Protein AF-A0A6P1BYD1-F1 (afdb_monomer)

Structure (mmCIF, N/CA/C/O backbone):
data_AF-A0A6P1BYD1-F1
#
_entry.id   AF-A0A6P1BYD1-F1
#
loop_
_atom_site.group_PDB
_atom_site.id
_atom_site.type_symbol
_atom_site.label_atom_id
_atom_site.label_alt_id
_atom_site.label_comp_id
_atom_site.label_asym_id
_atom_site.label_entity_id
_atom_site.label_seq_id
_atom_site.pdbx_PDB_ins_code
_atom_site.Cartn_x
_atom_site.Cartn_y
_atom_site.Cartn_z
_atom_site.occupancy
_atom_site.B_iso_or_equiv
_atom_site.auth_seq_id
_atom_site.auth_comp_id
_atom_site.auth_asym_id
_atom_site.auth_atom_id
_atom_site.pdbx_PDB_model_num
ATOM 1 N N . ASP A 1 1 ? 17.377 -19.255 -3.694 1.00 68.25 1 ASP A N 1
ATOM 2 C CA . ASP A 1 1 ? 16.514 -19.740 -4.795 1.00 68.25 1 ASP A CA 1
ATOM 3 C C . ASP A 1 1 ? 15.037 -19.837 -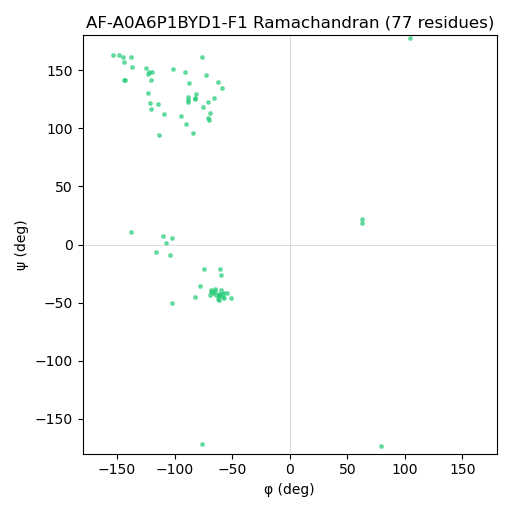4.423 1.00 68.25 1 ASP A C 1
ATOM 5 O O . ASP A 1 1 ? 14.251 -19.140 -5.050 1.00 68.25 1 ASP A O 1
ATOM 9 N N . GLN A 1 2 ? 14.633 -20.582 -3.382 1.00 79.88 2 GLN A N 1
ATOM 10 C CA . GLN A 1 2 ? 13.200 -20.736 -3.041 1.00 79.88 2 GLN A CA 1
ATOM 11 C C . GLN A 1 2 ? 12.451 -19.427 -2.726 1.00 79.88 2 GLN A C 1
ATOM 13 O O . GLN A 1 2 ? 11.343 -19.246 -3.216 1.00 79.88 2 GLN A O 1
ATOM 18 N N . LEU A 1 3 ? 13.037 -18.496 -1.958 1.00 84.31 3 LEU A N 1
ATOM 19 C CA . LEU A 1 3 ? 12.348 -17.244 -1.605 1.00 84.31 3 LEU A CA 1
ATOM 20 C C . LEU A 1 3 ? 12.153 -16.314 -2.812 1.00 84.31 3 LEU A C 1
ATOM 22 O O . LEU A 1 3 ? 11.106 -15.695 -2.951 1.00 84.31 3 LEU A O 1
ATOM 26 N N . HIS A 1 4 ? 13.150 -16.221 -3.6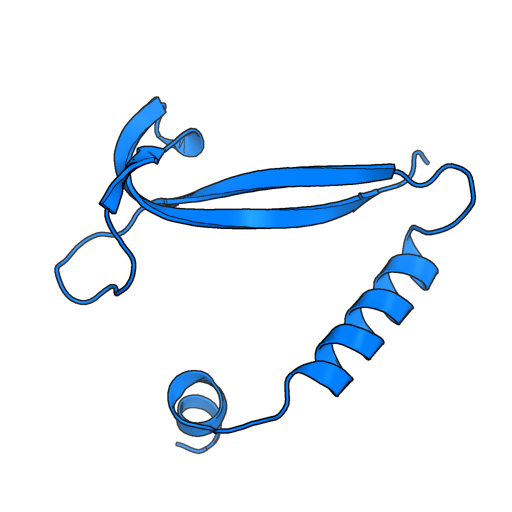95 1.00 83.75 4 HIS A N 1
ATOM 27 C CA . HIS A 1 4 ? 13.041 -15.393 -4.900 1.00 83.75 4 HIS A CA 1
ATOM 28 C C . HIS A 1 4 ? 11.959 -15.946 -5.826 1.00 83.75 4 HIS A C 1
ATOM 30 O O . HIS A 1 4 ? 11.171 -15.177 -6.364 1.00 83.75 4 HIS A O 1
ATOM 36 N N . HIS A 1 5 ? 11.880 -17.275 -5.941 1.00 83.88 5 HIS A N 1
ATOM 37 C CA . HIS A 1 5 ? 10.805 -17.929 -6.669 1.00 83.88 5 HIS A CA 1
ATOM 38 C C . HIS A 1 5 ? 9.443 -17.646 -6.023 1.00 83.88 5 HIS A C 1
ATOM 40 O O . HIS A 1 5 ? 8.536 -17.217 -6.718 1.00 83.88 5 HIS A O 1
ATOM 46 N N . PHE A 1 6 ? 9.318 -17.779 -4.698 1.00 84.31 6 PHE A N 1
ATOM 47 C CA . PHE A 1 6 ? 8.083 -17.465 -3.969 1.00 84.31 6 PHE A CA 1
ATOM 48 C C . PHE A 1 6 ? 7.600 -16.017 -4.180 1.00 84.31 6 PHE A C 1
ATOM 50 O O . PHE A 1 6 ? 6.407 -15.798 -4.363 1.00 84.31 6 PHE A O 1
ATOM 57 N N . ILE A 1 7 ? 8.514 -15.040 -4.183 1.00 83.44 7 ILE A N 1
ATOM 58 C CA . ILE A 1 7 ? 8.174 -13.614 -4.326 1.00 83.44 7 ILE A CA 1
ATOM 59 C C . ILE A 1 7 ? 7.868 -13.222 -5.782 1.00 83.44 7 ILE A C 1
ATOM 61 O O . ILE A 1 7 ? 7.031 -12.350 -5.999 1.00 83.44 7 ILE A O 1
ATOM 65 N N . ALA A 1 8 ? 8.560 -13.804 -6.768 1.00 82.56 8 ALA A N 1
ATOM 66 C CA . ALA A 1 8 ? 8.485 -13.351 -8.162 1.00 82.56 8 ALA A CA 1
ATOM 67 C C . ALA A 1 8 ? 7.600 -14.227 -9.061 1.00 82.56 8 ALA A C 1
ATOM 69 O O . ALA A 1 8 ? 6.745 -13.700 -9.767 1.00 82.56 8 ALA A O 1
ATOM 70 N N . ASP A 1 9 ? 7.812 -15.545 -9.041 1.00 78.81 9 ASP A N 1
ATOM 71 C CA . ASP A 1 9 ? 7.258 -16.485 -10.030 1.00 78.81 9 ASP A CA 1
ATOM 72 C C . ASP A 1 9 ? 6.275 -17.497 -9.414 1.00 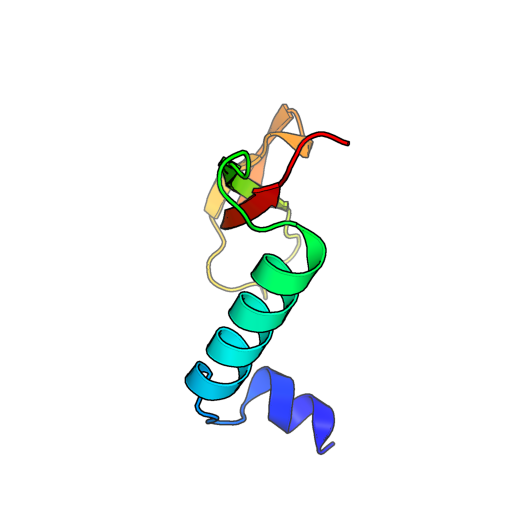78.81 9 ASP A C 1
ATOM 74 O O . ASP A 1 9 ? 5.663 -18.301 -10.120 1.00 78.81 9 ASP A O 1
ATOM 78 N N . GLY A 1 10 ? 6.147 -17.499 -8.087 1.00 76.06 10 GLY A N 1
ATOM 79 C CA . GLY A 1 10 ? 5.285 -18.404 -7.350 1.00 76.06 10 GLY A CA 1
ATOM 80 C C . GLY A 1 10 ? 3.820 -18.053 -7.572 1.00 76.06 10 GLY A C 1
ATOM 81 O O . GLY A 1 10 ? 3.383 -16.949 -7.259 1.00 76.06 10 GLY A O 1
ATOM 82 N N . VAL A 1 11 ? 3.037 -19.013 -8.063 1.00 80.56 11 VAL A N 1
ATOM 83 C CA . VAL A 1 11 ? 1.577 -18.894 -8.112 1.00 80.56 11 VAL A CA 1
ATOM 84 C C . VAL A 1 11 ? 1.036 -19.327 -6.753 1.00 80.56 11 VAL A C 1
ATOM 86 O O . VAL A 1 11 ? 0.902 -20.520 -6.487 1.00 80.56 11 VAL A O 1
ATOM 89 N N . TRP A 1 12 ? 0.776 -18.367 -5.868 1.00 88.19 12 TRP A N 1
ATOM 90 C CA . TRP A 1 12 ? 0.149 -18.617 -4.571 1.00 88.19 12 TRP A CA 1
ATOM 91 C C . TRP A 1 12 ? -1.138 -17.803 -4.424 1.00 88.19 12 TRP A C 1
ATOM 93 O O . TRP A 1 12 ? -1.284 -16.726 -5.000 1.00 88.19 12 TRP A O 1
ATOM 103 N N . ASP A 1 13 ? -2.094 -18.361 -3.683 1.00 89.94 13 ASP A N 1
ATOM 104 C CA . ASP A 1 13 ? -3.352 -17.700 -3.341 1.00 89.94 13 ASP A CA 1
ATOM 105 C C . ASP A 1 13 ? -3.096 -16.657 -2.248 1.00 89.94 13 ASP A C 1
ATOM 107 O O . ASP A 1 13 ? -2.653 -17.004 -1.152 1.00 89.94 13 ASP A O 1
ATOM 111 N N . ALA A 1 14 ? -3.367 -15.388 -2.553 1.00 91.25 14 ALA A N 1
ATOM 112 C CA . ALA A 1 14 ? -3.180 -14.278 -1.623 1.00 91.25 14 ALA A CA 1
ATOM 113 C C . ALA A 1 14 ? -4.256 -14.221 -0.527 1.00 91.25 14 ALA A C 1
ATOM 115 O O . ALA A 1 14 ? -4.006 -13.664 0.543 1.00 91.25 14 ALA A O 1
ATOM 116 N N . SER A 1 15 ? -5.417 -14.842 -0.750 1.00 95.62 15 SER A N 1
ATOM 117 C CA . SER A 1 15 ? -6.599 -14.715 0.113 1.00 95.62 15 SER A CA 1
ATOM 118 C C . SER A 1 15 ? -6.336 -15.055 1.593 1.00 95.62 15 SER A C 1
ATOM 120 O O . SER A 1 15 ? -6.812 -14.324 2.469 1.00 95.62 15 SER A O 1
ATOM 122 N N . PRO A 1 16 ? -5.563 -16.113 1.933 1.00 95.94 16 PRO A N 1
ATOM 123 C CA . PRO A 1 16 ? -5.230 -16.418 3.324 1.00 95.94 16 PRO A CA 1
ATOM 124 C C . PRO A 1 16 ? -4.365 -15.340 3.985 1.00 95.94 16 PRO A C 1
ATOM 126 O O . PRO A 1 16 ? -4.575 -15.022 5.155 1.00 95.94 16 PRO A O 1
ATOM 129 N N . LEU A 1 17 ? -3.414 -14.756 3.245 1.00 94.12 17 LEU A N 1
ATOM 130 C CA . LEU A 1 17 ? -2.566 -13.680 3.761 1.00 94.12 17 LEU A CA 1
ATOM 131 C C . LEU A 1 17 ? -3.377 -12.402 3.981 1.00 94.12 17 LEU A C 1
ATOM 133 O O . LEU A 1 17 ? -3.224 -11.752 5.011 1.00 94.12 17 LEU A O 1
ATOM 137 N N . GLU A 1 18 ? -4.248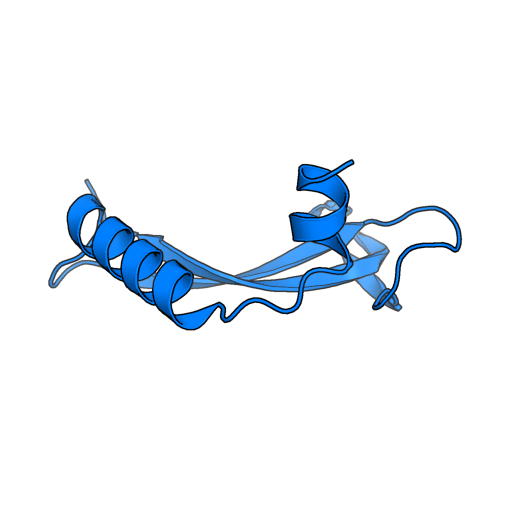 -12.053 3.036 1.00 95.25 18 GLU A N 1
ATOM 138 C CA . GLU A 1 18 ? -5.125 -10.884 3.143 1.00 95.25 18 GLU A CA 1
ATOM 139 C C . GLU A 1 18 ? -6.078 -11.007 4.338 1.00 95.25 18 GLU A C 1
ATOM 141 O O . GLU A 1 18 ? -6.240 -10.057 5.103 1.00 95.25 18 GLU A O 1
ATOM 146 N N . SER A 1 19 ? -6.649 -12.194 4.556 1.00 97.56 19 SER A N 1
ATOM 147 C CA . SER A 1 19 ? -7.527 -12.463 5.703 1.00 97.56 19 SER A CA 1
ATOM 148 C C . SER A 1 19 ? -6.801 -12.282 7.038 1.00 97.56 19 SER A C 1
ATOM 150 O O . SER A 1 19 ? -7.329 -11.649 7.956 1.00 97.56 19 SER A O 1
ATOM 152 N N . GLU A 1 20 ? -5.575 -12.799 7.144 1.00 97.88 20 GLU A N 1
ATOM 153 C CA . GLU A 1 20 ? -4.752 -12.632 8.342 1.00 97.88 20 GLU A CA 1
ATOM 154 C C . GLU A 1 20 ? -4.345 -11.167 8.547 1.00 97.88 20 GLU A C 1
ATOM 156 O O . GLU A 1 20 ? -4.440 -10.651 9.659 1.00 97.88 20 GLU A O 1
ATOM 161 N N . LEU A 1 21 ? -3.968 -10.458 7.478 1.00 96.25 21 LEU A N 1
ATOM 162 C CA . LEU A 1 21 ? -3.639 -9.033 7.532 1.00 96.25 21 LEU A CA 1
ATOM 163 C C . LEU A 1 21 ? -4.807 -8.204 8.088 1.00 96.25 21 LEU A C 1
ATOM 165 O O . LEU A 1 21 ? -4.599 -7.368 8.969 1.00 96.25 21 LEU A O 1
ATOM 169 N N . LEU A 1 22 ? -6.030 -8.456 7.613 1.00 96.19 22 LEU A N 1
ATOM 170 C CA . LEU A 1 22 ? -7.236 -7.774 8.091 1.00 96.19 22 LEU A CA 1
ATOM 171 C C . LEU A 1 22 ? -7.526 -8.090 9.563 1.00 96.19 22 LEU A C 1
ATOM 173 O O . LEU A 1 22 ? -7.803 -7.175 10.337 1.00 96.19 22 LEU A O 1
ATOM 177 N N . SER A 1 23 ? -7.403 -9.359 9.963 1.00 97.75 23 SER A N 1
ATOM 178 C CA . SER A 1 23 ? -7.560 -9.796 11.358 1.00 97.75 23 SER A CA 1
ATOM 179 C C . SER A 1 23 ? -6.577 -9.080 12.293 1.00 97.75 23 SER A C 1
ATOM 181 O O . SER A 1 23 ? -6.957 -8.568 13.349 1.00 97.75 23 SER A O 1
ATOM 183 N N . GLN A 1 24 ? -5.308 -8.972 11.888 1.00 97.81 24 GLN A N 1
ATOM 184 C CA . GLN A 1 24 ? -4.290 -8.273 12.670 1.00 97.81 24 GLN A CA 1
ATOM 185 C C . GLN A 1 24 ? -4.536 -6.761 12.733 1.00 97.81 24 GLN A C 1
ATOM 187 O O . GLN A 1 24 ? -4.381 -6.171 13.804 1.00 97.81 24 GLN A O 1
ATOM 192 N N . ALA A 1 25 ? -4.937 -6.133 11.624 1.00 96.50 25 ALA A N 1
ATOM 193 C CA . ALA A 1 25 ? -5.262 -4.709 11.598 1.00 96.50 25 ALA A CA 1
ATOM 194 C C . ALA A 1 25 ? -6.436 -4.385 12.536 1.00 96.50 25 ALA A C 1
ATOM 196 O O . ALA A 1 25 ? -6.322 -3.479 13.362 1.00 96.50 25 ALA A O 1
ATOM 197 N N . ASP A 1 26 ? -7.522 -5.160 12.474 1.00 96.19 26 ASP A N 1
ATOM 198 C CA . ASP A 1 26 ? -8.674 -4.983 13.364 1.00 96.1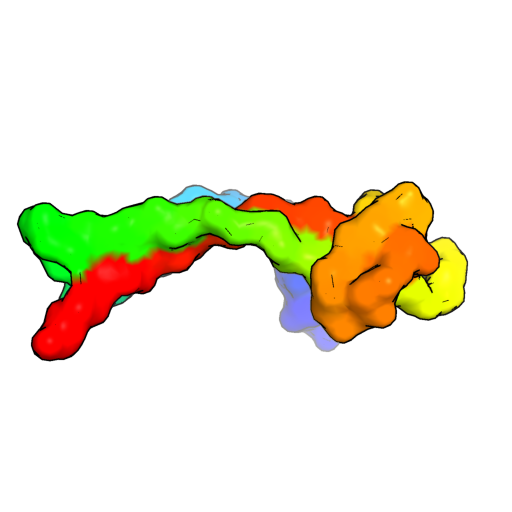9 26 ASP A CA 1
ATOM 199 C C . ASP A 1 26 ? -8.286 -5.183 14.838 1.00 96.19 26 ASP A C 1
ATOM 201 O O . ASP A 1 26 ? -8.606 -4.358 15.695 1.00 96.19 26 ASP A O 1
ATOM 205 N N . ARG A 1 27 ? -7.482 -6.212 15.136 1.00 96.94 27 ARG A N 1
ATOM 206 C CA . ARG A 1 27 ? -6.985 -6.472 16.495 1.00 96.94 27 ARG A CA 1
ATOM 207 C C . ARG A 1 27 ? -6.166 -5.311 17.064 1.00 96.94 27 ARG A C 1
ATOM 209 O O . ARG A 1 27 ? -6.241 -5.046 18.263 1.00 96.94 27 ARG A O 1
ATOM 216 N N . LEU A 1 28 ? -5.340 -4.666 16.242 1.00 95.62 28 LEU A N 1
ATOM 217 C CA . LEU A 1 28 ? -4.435 -3.603 16.687 1.00 95.62 28 LEU A CA 1
ATOM 218 C C . LEU A 1 28 ? -5.139 -2.244 16.777 1.00 95.62 28 LEU A C 1
ATOM 220 O O . LEU A 1 28 ? -4.969 -1.528 17.765 1.00 95.62 28 LEU A O 1
ATOM 224 N N . VAL A 1 29 ? -5.922 -1.887 15.759 1.00 96.62 29 VAL A N 1
ATOM 225 C CA . VAL A 1 29 ? -6.431 -0.519 15.558 1.00 96.62 29 VAL A CA 1
ATOM 226 C C . VAL A 1 29 ? -7.905 -0.461 15.134 1.00 96.62 29 VAL A C 1
ATOM 228 O O . VAL A 1 29 ? -8.387 0.606 14.775 1.00 96.62 29 VAL A O 1
ATOM 231 N N . GLY A 1 30 ? -8.648 -1.568 15.194 1.00 95.38 30 GLY A N 1
ATOM 232 C CA . GLY A 1 30 ? -10.069 -1.628 14.841 1.00 95.38 30 GLY A CA 1
ATOM 233 C C . GLY A 1 30 ? -11.027 -1.040 15.881 1.00 95.38 30 GLY A C 1
ATOM 234 O O . GLY A 1 30 ? -10.634 -0.420 16.874 1.00 95.38 30 GLY A O 1
ATOM 235 N N . GLY A 1 31 ? -12.325 -1.246 15.665 1.00 95.12 31 GLY A N 1
ATOM 236 C CA . GLY A 1 31 ? -13.400 -0.755 16.533 1.00 95.12 31 GLY A CA 1
ATOM 237 C C . GLY A 1 31 ? -14.160 0.456 15.983 1.00 95.12 31 GLY A C 1
ATOM 238 O O . GLY A 1 31 ? -13.864 0.978 14.914 1.00 95.12 31 GLY A O 1
ATOM 239 N N . LYS A 1 32 ? -15.181 0.897 16.728 1.00 95.19 32 LYS A N 1
ATOM 240 C CA . LYS A 1 32 ? -16.181 1.886 16.272 1.00 95.19 32 LYS A CA 1
ATOM 241 C C . LYS A 1 32 ? -15.614 3.253 15.862 1.00 95.19 32 LYS A C 1
ATOM 243 O O . LYS A 1 32 ? -16.235 3.936 15.057 1.00 95.19 32 LYS A O 1
ATOM 248 N N . ASP A 1 33 ? -14.469 3.630 16.425 1.00 95.75 33 ASP A N 1
ATOM 249 C CA . ASP A 1 33 ? -13.823 4.925 16.196 1.00 95.75 33 ASP A CA 1
ATOM 250 C C . ASP A 1 33 ? -12.641 4.799 15.215 1.00 95.75 33 ASP A C 1
ATOM 252 O O . ASP A 1 33 ? -11.890 5.753 15.014 1.00 95.75 33 ASP A O 1
ATOM 256 N N . ALA A 1 34 ? -12.443 3.612 14.627 1.00 96.88 34 ALA A N 1
ATOM 257 C CA . ALA A 1 34 ? -11.443 3.405 13.595 1.00 96.88 34 ALA A CA 1
ATOM 258 C C . ALA A 1 34 ? -11.881 4.062 12.280 1.00 96.88 34 ALA A C 1
ATOM 260 O O . ALA A 1 34 ? -13.060 4.085 11.920 1.00 96.88 34 ALA A O 1
ATOM 261 N N . VAL A 1 35 ? -10.904 4.566 11.539 1.00 97.00 35 VAL A N 1
ATOM 262 C CA . VAL A 1 35 ? -11.075 5.185 10.230 1.00 97.00 35 VAL A CA 1
ATOM 263 C C . VAL A 1 35 ? -10.260 4.427 9.195 1.00 97.00 35 VAL A C 1
ATOM 265 O O . VAL A 1 35 ? -9.135 3.996 9.455 1.00 97.00 35 VAL A O 1
ATOM 268 N N . LEU A 1 36 ? -10.834 4.279 8.004 1.00 96.50 36 LEU A N 1
ATOM 269 C CA . LEU A 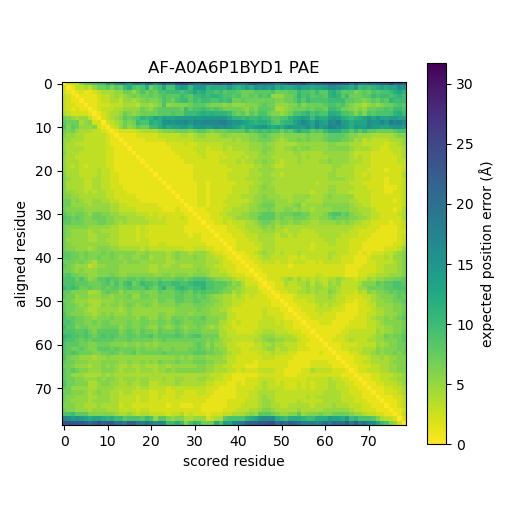1 36 ? -10.131 3.749 6.845 1.00 96.50 36 LEU A CA 1
ATOM 270 C C . LEU A 1 36 ? -9.582 4.916 6.025 1.00 96.50 36 LEU A C 1
ATOM 272 O O . LEU A 1 36 ? -10.344 5.665 5.414 1.00 96.50 36 LEU A O 1
ATOM 276 N N . VAL A 1 37 ? -8.263 5.065 6.019 1.00 95.75 37 VAL A N 1
ATOM 277 C CA . VAL A 1 37 ? -7.556 6.056 5.209 1.00 95.75 37 VAL A CA 1
ATOM 278 C C . VAL A 1 37 ? -7.252 5.445 3.847 1.00 95.75 37 VAL A C 1
ATOM 280 O O . VAL A 1 37 ? -6.672 4.360 3.764 1.00 95.75 37 VAL A O 1
ATOM 283 N N . ILE A 1 38 ? -7.650 6.151 2.791 1.00 96.00 38 ILE A N 1
ATOM 284 C CA . ILE A 1 38 ? -7.387 5.788 1.399 1.00 96.00 38 ILE A CA 1
ATOM 285 C C . ILE A 1 38 ? -6.468 6.856 0.823 1.00 96.00 38 ILE A C 1
ATOM 287 O O . ILE A 1 38 ? -6.833 8.031 0.819 1.00 96.00 38 ILE A O 1
ATOM 291 N N . ASP A 1 39 ? -5.295 6.447 0.355 1.00 92.62 39 ASP A N 1
ATOM 292 C CA . ASP A 1 39 ? -4.266 7.370 -0.125 1.00 92.62 39 ASP A CA 1
ATOM 293 C C . ASP A 1 39 ? -3.508 6.778 -1.314 1.00 92.62 39 ASP A C 1
ATOM 295 O O . ASP A 1 39 ? -3.225 5.572 -1.343 1.00 92.62 39 ASP A O 1
ATOM 299 N N . ASP A 1 40 ? -3.177 7.618 -2.296 1.00 90.31 40 A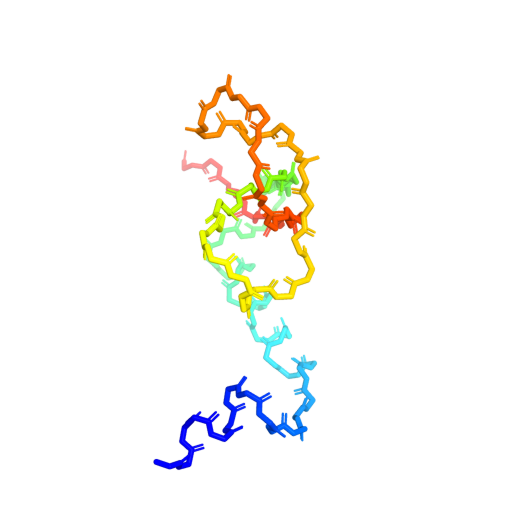SP A N 1
ATOM 300 C CA . ASP A 1 40 ? -2.297 7.230 -3.388 1.00 90.31 40 ASP A CA 1
ATOM 301 C C . ASP A 1 40 ? -0.828 7.345 -2.970 1.00 90.31 40 ASP A C 1
ATOM 303 O O . ASP A 1 40 ? -0.325 8.381 -2.548 1.00 90.31 40 ASP A O 1
ATOM 307 N N . THR A 1 41 ? -0.088 6.256 -3.134 1.00 89.12 41 THR A N 1
ATOM 308 C CA . THR A 1 41 ? 1.340 6.207 -2.851 1.00 89.12 41 THR A CA 1
ATOM 309 C C . THR A 1 41 ? 2.114 6.105 -4.155 1.00 89.12 41 THR A C 1
ATOM 311 O O . THR A 1 41 ? 2.094 5.083 -4.848 1.00 89.12 41 THR A O 1
ATOM 314 N N . SER A 1 42 ? 2.842 7.172 -4.475 1.00 92.69 42 SER A N 1
ATOM 315 C CA . SER A 1 42 ? 3.765 7.212 -5.608 1.00 92.69 42 SER A CA 1
ATOM 316 C C . SER A 1 42 ? 5.111 6.580 -5.246 1.00 92.69 42 SER A C 1
ATOM 318 O O . SER A 1 42 ? 5.784 7.013 -4.312 1.00 92.69 42 SER A O 1
ATOM 320 N N . LEU A 1 43 ? 5.551 5.601 -6.036 1.00 93.31 43 LEU A N 1
ATOM 321 C CA . LEU A 1 43 ? 6.843 4.923 -5.923 1.00 93.31 43 LEU A CA 1
ATOM 322 C C . LEU A 1 43 ? 7.711 5.258 -7.147 1.00 93.31 43 LEU A C 1
ATOM 324 O O . LEU A 1 43 ? 7.599 4.590 -8.184 1.00 93.31 43 LEU A O 1
ATOM 328 N N . PRO A 1 44 ? 8.585 6.283 -7.069 1.00 94.00 44 PRO A N 1
ATOM 329 C CA . PRO A 1 44 ? 9.446 6.670 -8.181 1.00 94.00 44 PRO A CA 1
ATOM 330 C C . PRO A 1 44 ? 10.348 5.525 -8.634 1.00 94.00 44 PRO A C 1
ATOM 332 O O . PRO A 1 44 ? 10.984 4.858 -7.814 1.00 94.00 44 PRO A O 1
ATOM 335 N N . LYS A 1 45 ? 10.447 5.321 -9.949 1.00 93.81 45 LYS A N 1
ATOM 336 C CA . LYS A 1 45 ? 11.301 4.289 -10.547 1.00 93.81 45 LYS A CA 1
ATOM 337 C C . LYS A 1 45 ? 12.339 4.911 -11.471 1.00 93.81 45 LYS A C 1
ATOM 339 O O . LYS A 1 45 ? 12.103 5.928 -12.120 1.00 93.81 45 LYS A O 1
ATOM 344 N N . LYS A 1 46 ? 13.503 4.269 -11.542 1.00 89.38 46 LYS A N 1
ATOM 345 C CA . LYS A 1 46 ? 14.595 4.608 -12.463 1.00 89.38 46 LYS A CA 1
ATOM 346 C C . LYS A 1 46 ? 14.976 3.374 -13.282 1.00 89.38 46 LYS A C 1
ATOM 348 O O . LYS A 1 46 ? 14.837 2.251 -12.801 1.00 89.38 46 LYS A O 1
ATOM 353 N N . GLY A 1 47 ? 15.487 3.600 -14.491 1.00 89.00 47 GLY A N 1
ATOM 354 C CA . GLY A 1 47 ? 15.820 2.538 -15.444 1.00 89.00 47 GLY A CA 1
ATOM 355 C C . GLY A 1 47 ? 14.597 1.988 -16.185 1.00 89.00 47 GLY A C 1
ATOM 356 O O . GLY A 1 47 ? 13.493 2.507 -16.054 1.00 89.00 47 GLY A O 1
ATOM 357 N N . GLU A 1 48 ? 14.808 0.927 -16.962 1.00 89.69 48 GLU A N 1
ATOM 358 C CA . GLU A 1 48 ? 13.840 0.434 -17.963 1.00 89.69 48 GLU A CA 1
ATOM 359 C C . GLU A 1 48 ? 13.197 -0.913 -17.592 1.00 89.69 48 GLU A C 1
ATOM 361 O O . GLU A 1 48 ? 12.510 -1.534 -18.396 1.00 89.69 48 GLU A O 1
ATOM 366 N N . ARG A 1 49 ? 13.449 -1.413 -16.376 1.00 91.19 49 ARG A N 1
ATOM 367 C CA . ARG A 1 49 ? 13.077 -2.782 -15.963 1.00 91.19 49 ARG A CA 1
ATOM 368 C C . ARG A 1 49 ? 11.911 -2.843 -14.973 1.00 91.19 49 ARG A C 1
ATOM 370 O O . ARG A 1 49 ? 11.550 -3.929 -14.538 1.00 91.19 49 ARG A O 1
ATOM 377 N N . SER A 1 50 ? 11.338 -1.700 -14.596 1.00 91.38 50 SER A N 1
ATOM 378 C CA . SER A 1 50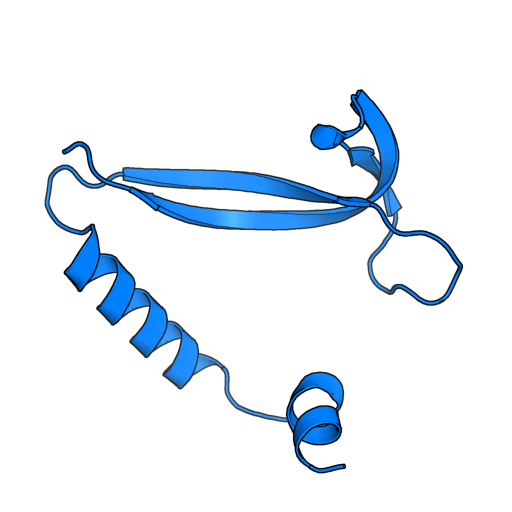 ? 10.146 -1.656 -13.739 1.00 91.38 50 SER A CA 1
ATOM 379 C C . SER A 1 50 ? 8.885 -1.714 -14.598 1.00 91.38 50 SER A C 1
ATOM 381 O O . SER A 1 50 ? 8.690 -0.860 -15.456 1.00 91.38 50 SER A O 1
ATOM 383 N N . VAL A 1 51 ? 8.028 -2.704 -14.358 1.00 91.31 51 VAL A N 1
ATOM 384 C CA . VAL A 1 51 ? 6.714 -2.823 -15.013 1.00 91.31 51 VAL A CA 1
ATOM 385 C C . VAL A 1 51 ? 5.705 -1.842 -14.411 1.00 91.31 51 VAL A C 1
ATOM 387 O O . VAL A 1 51 ? 5.913 -1.355 -13.305 1.00 91.31 51 VAL A O 1
ATOM 390 N N . GLY A 1 52 ? 4.604 -1.548 -15.105 1.00 92.19 52 GLY A N 1
ATOM 391 C CA . GLY A 1 52 ? 3.503 -0.746 -14.543 1.00 92.19 52 GLY A CA 1
ATOM 392 C C . GLY A 1 52 ? 3.875 0.693 -14.160 1.00 92.19 52 GLY A C 1
ATOM 393 O O . GLY A 1 52 ? 3.222 1.285 -13.306 1.00 92.19 52 GLY A O 1
ATOM 394 N N . VAL A 1 53 ? 4.942 1.240 -14.747 1.00 94.81 53 VAL A N 1
ATOM 395 C CA . VAL A 1 53 ? 5.352 2.637 -14.557 1.00 94.81 53 VAL A CA 1
ATOM 396 C C . VAL A 1 53 ? 4.724 3.539 -15.611 1.00 94.81 53 VAL A C 1
ATOM 398 O O . VAL A 1 53 ? 4.544 3.134 -16.759 1.00 94.81 53 VAL A O 1
ATOM 401 N N . ALA A 1 54 ? 4.453 4.783 -15.236 1.00 93.44 54 ALA A N 1
ATOM 402 C CA . ALA A 1 54 ? 4.123 5.851 -16.167 1.00 93.44 54 ALA A CA 1
ATOM 403 C C . ALA A 1 54 ? 4.613 7.198 -15.626 1.00 93.44 54 ALA A C 1
ATOM 405 O O . ALA A 1 54 ? 4.890 7.345 -14.435 1.00 93.44 54 ALA A O 1
ATOM 406 N N . ALA A 1 55 ? 4.698 8.202 -16.500 1.00 93.81 55 ALA A N 1
ATOM 407 C CA . ALA A 1 55 ? 4.913 9.578 -16.075 1.00 93.81 55 ALA A CA 1
ATOM 408 C C . ALA A 1 55 ? 3.648 10.099 -15.374 1.00 93.81 55 ALA A C 1
ATOM 410 O O . ALA A 1 55 ? 2.635 10.352 -16.024 1.00 93.81 55 ALA A O 1
ATOM 411 N N . GLN A 1 56 ? 3.706 10.243 -14.053 1.00 92.19 56 GLN A N 1
ATOM 412 C CA . GLN A 1 56 ? 2.602 10.724 -13.222 1.00 92.19 56 GLN A CA 1
ATOM 413 C C . GLN A 1 56 ? 3.140 11.694 -12.169 1.00 92.19 56 GLN A C 1
ATOM 415 O O . GLN A 1 56 ? 4.346 11.745 -11.915 1.00 92.19 56 GLN A O 1
ATOM 420 N N . TYR A 1 57 ? 2.265 12.513 -11.588 1.00 92.25 57 TYR A N 1
ATOM 421 C CA . TYR A 1 57 ? 2.671 13.437 -10.534 1.00 92.25 57 TYR A CA 1
ATOM 422 C C . TYR A 1 57 ? 2.996 12.659 -9.256 1.00 92.25 57 TYR A C 1
ATOM 424 O O . TYR A 1 57 ? 2.099 12.139 -8.606 1.00 92.25 57 TYR A O 1
ATOM 432 N N . ALA A 1 58 ? 4.280 12.583 -8.903 1.00 92.50 58 ALA A N 1
ATOM 433 C CA . ALA A 1 58 ? 4.727 11.920 -7.689 1.00 92.50 58 ALA A CA 1
ATOM 434 C C . ALA A 1 58 ? 4.758 12.934 -6.544 1.00 92.50 58 ALA A C 1
ATOM 436 O O . ALA A 1 58 ? 5.686 13.746 -6.465 1.00 92.50 58 ALA A O 1
ATOM 437 N N . SER A 1 59 ? 3.763 12.873 -5.655 1.00 86.38 59 SER A N 1
ATOM 438 C CA . SER A 1 59 ? 3.591 13.800 -4.524 1.00 86.38 59 SER A CA 1
ATOM 439 C C . SER A 1 59 ? 4.867 13.938 -3.682 1.00 86.38 59 SER A C 1
ATOM 441 O O . SER A 1 59 ? 5.342 15.050 -3.458 1.00 86.38 59 SER A O 1
ATOM 443 N N . ALA A 1 60 ? 5.514 12.818 -3.349 1.00 85.00 60 ALA A N 1
ATOM 444 C CA . ALA A 1 60 ? 6.780 12.782 -2.608 1.00 85.00 60 ALA A CA 1
ATOM 445 C C . ALA A 1 60 ? 7.958 13.495 -3.309 1.00 85.00 60 ALA A C 1
ATOM 447 O O . ALA A 1 60 ? 8.942 13.849 -2.662 1.00 85.00 60 ALA A O 1
ATOM 448 N N . LEU A 1 61 ? 7.890 13.695 -4.629 1.00 90.38 61 LEU A N 1
ATOM 449 C CA . LEU A 1 61 ? 8.907 14.409 -5.409 1.00 90.38 61 LEU A CA 1
ATOM 450 C C . LEU A 1 61 ? 8.482 15.830 -5.805 1.00 90.38 61 LEU A C 1
ATOM 452 O O . LEU A 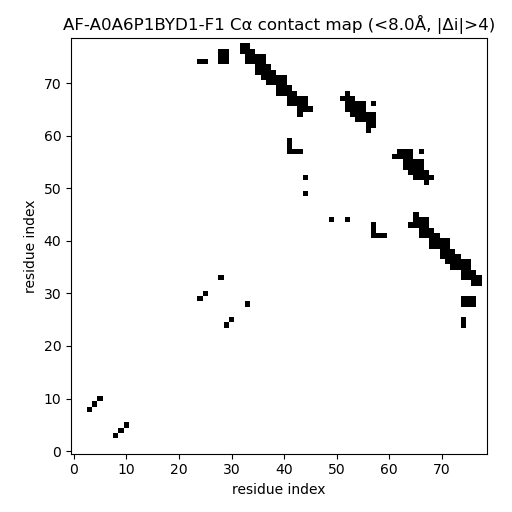1 61 ? 9.299 16.560 -6.370 1.00 90.38 61 LEU A O 1
ATOM 456 N N . GLY A 1 62 ? 7.220 16.201 -5.578 1.00 94.00 62 GLY A N 1
ATOM 457 C CA . GLY A 1 62 ? 6.650 17.488 -5.979 1.00 94.00 62 GLY A CA 1
ATOM 458 C C . GLY A 1 62 ? 6.621 17.725 -7.494 1.00 94.00 62 GLY A C 1
ATOM 459 O O . GLY A 1 62 ? 6.539 18.873 -7.931 1.00 94.00 62 GLY A O 1
ATOM 460 N N . LYS A 1 63 ? 6.735 16.673 -8.314 1.00 94.81 63 LYS A N 1
ATOM 461 C CA . LYS A 1 63 ? 6.835 16.785 -9.777 1.00 94.81 63 LYS A CA 1
ATOM 462 C C . LYS A 1 63 ? 6.331 15.543 -10.497 1.00 94.81 63 LYS A C 1
ATOM 464 O O . LYS A 1 63 ? 6.288 14.453 -9.929 1.00 94.81 63 LYS A O 1
ATOM 469 N N . THR A 1 64 ? 6.061 15.696 -11.790 1.00 95.31 64 THR A N 1
ATOM 470 C CA . THR A 1 64 ? 5.852 14.555 -12.684 1.00 95.31 64 THR A CA 1
ATOM 471 C C . THR A 1 64 ? 7.143 13.758 -12.831 1.00 95.31 64 THR A C 1
ATOM 473 O O . THR A 1 64 ? 8.194 14.304 -13.176 1.00 95.31 64 THR A O 1
ATOM 476 N N . ALA A 1 65 ? 7.070 12.461 -12.561 1.00 94.25 65 ALA A N 1
ATOM 477 C CA . ALA A 1 65 ? 8.178 11.530 -12.677 1.00 94.25 65 ALA A CA 1
ATOM 478 C C . ALA A 1 65 ? 7.666 10.173 -13.159 1.00 94.25 65 ALA A C 1
ATOM 480 O O . ALA A 1 65 ? 6.483 9.868 -13.056 1.00 94.25 65 ALA A O 1
ATOM 481 N N . ASN A 1 66 ? 8.569 9.346 -13.681 1.00 94.88 66 ASN A N 1
ATOM 482 C CA . ASN A 1 66 ? 8.247 7.954 -13.956 1.00 94.88 66 ASN A CA 1
ATOM 483 C C . ASN A 1 66 ? 8.063 7.208 -12.624 1.00 94.88 66 ASN A C 1
ATOM 485 O O . ASN A 1 66 ? 9.020 7.064 -11.854 1.00 94.88 66 ASN A O 1
ATOM 489 N N . CYS A 1 67 ? 6.849 6.758 -12.330 1.00 95.38 67 CYS A N 1
ATOM 490 C CA . CYS A 1 67 ? 6.530 6.064 -11.087 1.00 95.38 67 CYS A CA 1
ATOM 491 C C . CYS A 1 67 ? 5.500 4.956 -11.302 1.00 95.38 67 CYS A C 1
ATOM 493 O O . CYS A 1 67 ? 4.749 4.954 -12.275 1.00 95.38 67 CYS A O 1
ATOM 495 N N . GLN A 1 68 ? 5.501 3.999 -10.377 1.00 94.75 68 GLN A N 1
ATOM 496 C CA . GLN A 1 68 ? 4.318 3.192 -10.097 1.00 94.75 68 GLN A CA 1
ATOM 497 C C . GLN A 1 68 ? 3.500 3.956 -9.058 1.00 94.75 68 GLN A C 1
ATOM 499 O O . GLN A 1 68 ? 4.085 4.485 -8.113 1.00 94.75 68 GLN A O 1
ATOM 504 N N . THR A 1 69 ? 2.183 3.978 -9.202 1.00 90.81 69 THR A N 1
ATOM 505 C CA . THR A 1 69 ? 1.285 4.578 -8.210 1.00 90.81 69 THR A CA 1
ATOM 506 C C . THR A 1 69 ? 0.293 3.519 -7.771 1.00 90.81 69 THR A C 1
ATOM 508 O O . THR A 1 69 ? -0.283 2.823 -8.606 1.00 90.81 69 THR A O 1
ATOM 511 N N . MET A 1 70 ? 0.137 3.369 -6.463 1.00 91.50 70 MET A N 1
ATOM 512 C CA . MET A 1 70 ? -0.746 2.386 -5.843 1.00 91.50 70 MET A CA 1
ATOM 513 C C . MET A 1 70 ? -1.736 3.105 -4.937 1.00 91.50 70 MET A C 1
ATOM 515 O O . MET A 1 70 ? -1.379 4.099 -4.318 1.00 91.50 70 MET A O 1
ATOM 519 N N . VAL A 1 71 ? -2.953 2.580 -4.823 1.00 93.12 71 VAL A N 1
ATOM 520 C CA . VAL A 1 71 ? -3.885 2.992 -3.769 1.00 93.12 71 VAL A CA 1
ATOM 521 C C . VAL A 1 71 ? -3.638 2.115 -2.551 1.00 93.12 71 VAL A C 1
ATOM 523 O O . VAL A 1 71 ? -3.679 0.890 -2.650 1.00 93.12 71 VAL A O 1
ATOM 526 N N . SER A 1 72 ? -3.361 2.743 -1.415 1.00 92.00 72 SER A N 1
ATOM 527 C CA . SER A 1 72 ? -3.195 2.068 -0.133 1.00 92.00 72 SER A CA 1
ATOM 528 C C . SER A 1 72 ? -4.455 2.204 0.721 1.00 92.00 72 SER A C 1
ATOM 530 O O . SER A 1 72 ? -5.199 3.180 0.609 1.00 92.00 72 SER A O 1
ATOM 532 N N . LEU A 1 73 ? -4.685 1.205 1.572 1.00 94.38 73 LEU A N 1
ATOM 533 C CA . LEU A 1 73 ? -5.743 1.185 2.575 1.00 94.38 73 LEU A CA 1
ATOM 534 C C . LEU A 1 73 ? -5.081 1.045 3.944 1.00 94.38 73 LEU A C 1
ATOM 536 O O . LEU A 1 73 ? -4.426 0.038 4.209 1.00 94.38 73 LEU A O 1
ATOM 540 N N . THR A 1 74 ? -5.242 2.046 4.805 1.00 94.19 74 THR A N 1
ATOM 541 C CA . THR A 1 74 ? -4.677 2.036 6.160 1.00 94.19 74 THR A CA 1
ATOM 542 C C . THR A 1 74 ? -5.795 2.169 7.178 1.00 94.19 74 THR A C 1
ATOM 544 O O . THR A 1 74 ? -6.539 3.148 7.161 1.00 94.19 74 THR A O 1
ATOM 547 N N . LEU A 1 75 ? -5.911 1.193 8.078 1.00 96.62 75 LEU A N 1
ATOM 548 C CA . LEU A 1 75 ? -6.783 1.309 9.241 1.00 96.62 75 LEU A CA 1
ATOM 549 C C . LEU A 1 75 ? -6.050 2.108 10.324 1.00 96.62 75 LEU A C 1
ATOM 551 O O . LEU A 1 75 ? -4.902 1.803 10.647 1.00 96.62 75 LEU A O 1
ATOM 555 N N . ALA A 1 76 ? -6.697 3.132 10.869 1.00 95.75 76 ALA A N 1
ATOM 556 C CA . ALA A 1 76 ? -6.145 3.971 11.925 1.00 95.75 76 ALA A CA 1
ATOM 557 C C . ALA A 1 76 ? -7.205 4.254 12.991 1.00 95.75 76 ALA A C 1
ATOM 559 O O . ALA A 1 76 ? -8.396 4.290 12.698 1.00 95.75 76 ALA A O 1
ATOM 560 N N . ARG A 1 77 ? -6.779 4.497 14.227 1.00 95.44 77 ARG A N 1
ATOM 561 C CA . ARG A 1 77 ? -7.649 4.907 15.334 1.00 95.44 77 ARG A CA 1
ATOM 562 C C . ARG A 1 77 ? -6.889 5.903 16.197 1.00 95.44 77 ARG A C 1
ATOM 564 O O . ARG A 1 77 ? -5.684 5.740 16.376 1.00 95.44 77 ARG A O 1
ATOM 571 N N . GLY A 1 78 ? -7.578 6.931 16.690 1.00 88.25 78 GLY A N 1
ATOM 572 C CA . GLY A 1 78 ? -6.994 7.850 17.668 1.00 88.25 78 GLY A CA 1
ATOM 573 C C . GLY A 1 78 ? -6.629 7.109 18.955 1.00 88.25 78 GLY A C 1
ATOM 574 O O . GLY A 1 78 ? -7.372 6.218 19.374 1.00 88.25 78 GLY A O 1
ATOM 575 N N . GLU A 1 79 ? -5.481 7.451 19.538 1.00 69.75 79 GLU A N 1
ATOM 576 C CA . GLU A 1 79 ? -5.108 7.030 20.897 1.00 69.75 79 GLU A CA 1
ATOM 577 C C . GLU A 1 79 ? -5.904 7.795 21.960 1.00 69.75 79 GLU A C 1
ATOM 579 O O . GLU A 1 79 ? -6.145 9.012 21.765 1.00 69.75 79 GLU A O 1
#

Secondary structure (DSSP, 8-state):
-HHHHHHHT----SHHHHHHHHHHHHHHH-STT-EEEEEEEEEE--SS--TT-EEEEEGGGTEEEEEEEEEEEEEE---

Solvent-accessible surface area (backbone atoms only — not comparable to full-atom values): 4986 Å² total; per-residue (Å²): 112,71,64,60,38,56,75,73,74,49,92,72,81,59,64,68,58,54,52,50,52,50,53,52,48,44,71,75,35,46,66,95,74,38,45,80,46,76,47,80,49,61,46,78,58,80,84,91,82,67,78,82,53,44,80,40,77,24,71,97,72,77,40,74,38,47,20,34,73,43,82,46,81,44,78,38,49,86,131

pLDDT: mean 91.53, std 6.06, range [68.25, 97.88]

InterPro domains:
  IPR038721 Transposase IS701-like, DDE domain [PF13546] (2-78)
  IPR039365 Transposase IS701-like [PTHR33627] (1-79)

Nearest PDB structures (foldseek):
  5xs3-assembly1_A  TM=2.413E-01  e=5.799E+00  Homo sapiens

Mean predicted aligned error: 4.91 Å

Sequence (79 aa):
DQLHHFIADGVWDASPLESELLSQADRLVGGKDAVLVIDDTSLPKKGERSVGVAAQYASALGKTANCQTMVSLTLARGE

Radius of gyration: 16.75 Å; Cα contacts (8 Å, |Δi|>4): 94; chains: 1; bounding box: 33×38×39 Å

Organism: NCBI:txid2594946

Foldseek 3Di:
DVVVCCVPVDDDDCVVVVVVVVVVLCVPANDDQKDKDKDKAWAADDDDPDPQWDQDQHVVVNGTGTTHIDIDIHIHGDD